Protein AF-A0A6A5U5H4-F1 (afdb_monomer)

Sequence (88 aa):
MSLIRQAFENQTPQGVKMVSKRETDWDACRSTLEGHSREVRAVAFSPDGRLVASASDDNTVRLWEAATGAHHSTLKGHSDYVSAVAFS

Mean predicted aligned error: 10.92 Å

InterPro domains:
  IPR001680 WD40 repeat [PF00400] (29-64)
  IPR001680 WD40 repeat [PS50082] (33-74)
  IPR001680 WD40 repeat [SM00320] (26-65)
  IPR015943 WD40/YVTN repeat-like-containing domain superfamily [G3DSA:2.130.10.10] (9-88)
  IPR019775 WD40 repeat, conserved site [PS00678] (52-66)
  IPR036322 WD40-repeat-containing domain superfamily [SSF50978] (28-88)

Radius of gyration: 17.32 Å; Cα contacts (8 Å, |Δi|>4): 139; chains: 1; bounding box: 43×33×39 Å

Nearest PDB structures (foldseek):
  3uvo-assembly1_A  TM=9.921E-01  e=3.126E-05  Homo sapiens
  7mt1-assembly1_A  TM=9.685E-01  e=5.891E-05  Homo sapiens
  5mzh-assembly2_B  TM=9.876E-01  e=1.110E-04  Chlamydomonas reinhardtii
  6f3t-assembly1_A  TM=9.608E-01  e=1.182E-04  Homo sapiens
  5cvo-assembly2_D  TM=8.287E-01  e=4.472E-04  Homo sapiens

pLDDT: mean 82.42, std 21.3, range [41.94, 98.75]

Solvent-accessible surface area (backbone atoms only — not comparable to full-atom values): 5609 Å² total; per-residue (Å²): 140,60,75,71,54,74,74,47,77,87,63,75,63,100,78,72,80,84,83,69,94,67,78,78,52,83,82,55,81,85,59,75,81,82,77,75,89,43,61,73,61,28,68,30,61,34,89,86,57,54,36,33,39,39,13,12,60,64,20,32,37,37,34,23,33,56,90,68,38,45,81,70,49,74,51,74,81,54,94,50,58,30,71,67,59,77,63,128

Foldseek 3Di:
DDPVCVVPVPPDDPPDDPPDPPPPCPPPPQDDQDDDPADWQEWEAAPVRQWIWTWFQSQWIWIAGRVRSHTDDIHHDGPGGDNYDYYD

Structure (mmCIF, N/CA/C/O backbone):
data_AF-A0A6A5U5H4-F1
#
_entry.id   AF-A0A6A5U5H4-F1
#
loop_
_atom_site.group_PDB
_atom_site.id
_atom_site.type_symbol
_atom_site.label_atom_id
_atom_site.label_alt_id
_atom_site.label_comp_id
_atom_site.label_asym_id
_atom_site.label_entity_id
_atom_site.label_seq_id
_atom_site.pdbx_PDB_ins_code
_atom_site.Cartn_x
_atom_site.Cartn_y
_atom_site.Cartn_z
_atom_site.occupancy
_atom_site.B_iso_or_equiv
_atom_site.auth_seq_id
_atom_site.auth_comp_id
_atom_site.auth_asym_id
_atom_site.auth_atom_id
_atom_site.pdbx_PDB_model_num
ATOM 1 N N . MET A 1 1 ? -5.440 21.206 15.559 1.00 43.91 1 MET A N 1
ATOM 2 C CA . MET A 1 1 ? -6.782 21.761 15.251 1.00 43.91 1 MET A CA 1
ATOM 3 C C . MET A 1 1 ? -6.995 21.635 13.747 1.00 43.91 1 MET A C 1
ATOM 5 O O . MET A 1 1 ? -6.385 22.381 12.992 1.00 43.91 1 MET A O 1
ATOM 9 N N . SER A 1 2 ? -7.726 20.604 13.314 1.00 41.94 2 SER A N 1
ATOM 10 C CA . SER A 1 2 ? -7.886 20.225 11.899 1.00 41.94 2 SER A CA 1
ATOM 11 C C . SER A 1 2 ? -9.135 20.859 11.270 1.00 41.94 2 SER A C 1
ATOM 13 O O . SER A 1 2 ? -10.172 20.963 11.926 1.00 4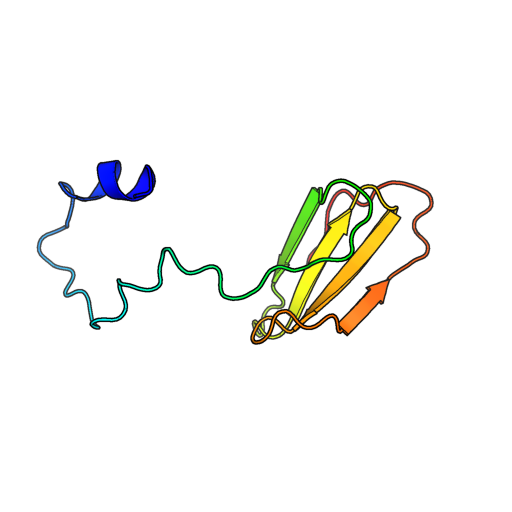1.94 2 SER A O 1
ATOM 15 N N . LEU A 1 3 ? -9.047 21.239 9.989 1.00 47.97 3 LEU A N 1
ATOM 16 C CA . LEU A 1 3 ? -10.104 21.889 9.188 1.00 47.97 3 LEU A CA 1
ATOM 17 C C . LEU A 1 3 ? -11.436 21.117 9.170 1.00 47.97 3 LEU A C 1
ATOM 19 O O . LEU A 1 3 ? -12.501 21.720 9.061 1.00 47.97 3 LEU A O 1
ATOM 23 N N . ILE A 1 4 ? -11.392 19.792 9.334 1.00 52.69 4 ILE A N 1
ATOM 24 C CA . ILE A 1 4 ? -12.586 18.932 9.344 1.00 52.69 4 ILE A CA 1
ATOM 25 C C . ILE A 1 4 ? -13.461 19.203 10.579 1.00 52.69 4 ILE A C 1
ATOM 27 O O . ILE A 1 4 ? -14.686 19.165 10.488 1.00 52.69 4 ILE A O 1
ATOM 31 N N . ARG A 1 5 ? -12.860 19.554 11.724 1.00 49.06 5 ARG A N 1
ATOM 32 C CA . ARG A 1 5 ? -13.606 19.865 12.953 1.00 49.06 5 ARG A CA 1
ATOM 33 C C . ARG A 1 5 ? -14.398 21.168 12.827 1.00 49.06 5 ARG A C 1
ATOM 35 O O . ARG A 1 5 ? -15.544 21.225 13.262 1.00 49.06 5 ARG A O 1
ATOM 42 N N . GLN A 1 6 ? -13.824 22.174 12.163 1.00 52.81 6 GLN A N 1
ATOM 43 C CA . GLN A 1 6 ? -14.465 23.477 11.968 1.00 52.81 6 GLN A CA 1
ATOM 44 C C . GLN A 1 6 ? -15.764 23.376 11.147 1.00 52.81 6 GLN A C 1
ATOM 46 O O . GLN A 1 6 ? -16.683 24.166 11.349 1.00 52.81 6 GLN A O 1
ATOM 51 N N . ALA A 1 7 ? -15.867 22.386 10.254 1.00 52.72 7 ALA A N 1
ATOM 52 C CA . ALA A 1 7 ? -17.053 22.174 9.427 1.00 52.72 7 ALA A CA 1
ATOM 53 C C . ALA A 1 7 ? -18.223 21.499 10.174 1.00 52.72 7 ALA A C 1
ATOM 55 O O . ALA A 1 7 ? -19.376 21.697 9.794 1.00 52.72 7 ALA A O 1
ATOM 56 N N . PHE A 1 8 ? -17.952 20.733 11.238 1.00 52.03 8 PHE A N 1
ATOM 57 C CA . PHE A 1 8 ? -18.954 19.883 11.902 1.00 52.03 8 PHE A CA 1
ATOM 58 C C . PHE A 1 8 ? -19.361 20.334 13.308 1.00 52.03 8 PHE A C 1
ATOM 60 O O . PHE A 1 8 ? -20.369 19.852 13.823 1.00 52.03 8 PHE A O 1
ATOM 67 N N . GLU A 1 9 ? -18.646 21.286 13.914 1.00 53.25 9 GLU A N 1
ATOM 68 C CA . GLU A 1 9 ? -18.930 21.766 15.277 1.00 53.25 9 GLU A CA 1
ATOM 69 C C . GLU A 1 9 ? -20.361 22.338 15.422 1.00 53.25 9 GLU A C 1
ATOM 71 O O . GLU A 1 9 ? -20.952 22.259 16.496 1.00 53.25 9 GLU A O 1
ATOM 76 N N . ASN A 1 10 ? -20.967 22.798 14.317 1.00 51.91 10 ASN A N 1
ATOM 77 C CA . ASN A 1 10 ? -22.317 23.378 14.275 1.00 51.91 10 ASN A CA 1
ATOM 78 C C . ASN A 1 10 ? -23.399 22.469 13.651 1.00 51.91 10 ASN A C 1
ATOM 80 O O . ASN A 1 10 ? -24.512 22.935 13.414 1.00 51.91 10 ASN A O 1
ATOM 84 N N . GLN A 1 11 ? -23.098 21.200 13.344 1.00 54.47 11 GLN A N 1
ATOM 85 C CA . GLN A 1 11 ? -24.018 20.295 12.630 1.00 54.47 11 GLN A CA 1
ATOM 86 C C . GLN A 1 11 ? -24.263 18.962 13.348 1.00 54.47 11 GLN A C 1
ATOM 88 O O . GLN A 1 11 ? -24.568 17.962 12.703 1.00 54.47 11 GLN A O 1
ATOM 93 N N . THR A 1 12 ? -24.152 18.907 14.676 1.00 54.78 12 THR A N 1
ATOM 94 C CA . THR A 1 12 ? -24.486 17.688 15.427 1.00 54.78 12 THR A CA 1
ATOM 95 C C . THR A 1 12 ? -25.994 17.394 15.333 1.00 54.78 12 THR A C 1
ATOM 97 O O . THR A 1 12 ? -26.808 18.164 15.849 1.00 54.78 12 THR A O 1
ATOM 100 N N . PRO A 1 13 ? -26.427 16.290 14.684 1.00 51.66 13 PRO A N 1
ATOM 101 C CA . PRO A 1 13 ? -27.840 15.927 14.641 1.00 51.66 13 PRO A CA 1
ATOM 102 C C . PRO A 1 13 ? -28.296 15.526 16.048 1.00 51.66 13 PRO A C 1
ATOM 104 O O . PRO A 1 13 ? -27.598 14.774 16.729 1.00 51.66 13 PRO A O 1
ATOM 107 N N . GLN A 1 14 ? -29.482 15.973 16.475 1.00 46.06 14 GLN A N 1
ATOM 108 C CA . GLN A 1 14 ? -30.006 15.842 17.851 1.00 46.06 14 GLN A CA 1
ATOM 109 C C . GLN A 1 14 ? -30.229 14.394 18.366 1.00 46.06 14 GLN A C 1
ATOM 111 O O . GLN A 1 14 ? -30.836 14.202 19.415 1.00 46.06 14 GLN A O 1
ATOM 116 N N . GLY A 1 15 ? -29.738 13.361 17.677 1.00 51.59 15 GLY A N 1
ATOM 117 C CA . GLY A 1 15 ? -29.944 11.949 18.021 1.00 51.59 15 GLY A CA 1
ATOM 118 C C . GLY A 1 15 ? -28.678 11.109 18.211 1.00 51.59 15 GLY A C 1
ATOM 119 O O . GLY A 1 15 ? -28.793 9.944 18.586 1.00 51.59 15 GLY A O 1
ATOM 120 N N . VAL A 1 16 ? -27.475 11.647 17.980 1.00 53.47 16 VAL A N 1
ATOM 121 C CA . VAL A 1 16 ? -26.232 10.876 18.149 1.00 53.47 16 VAL A CA 1
ATOM 122 C C . VAL A 1 16 ? -25.692 11.073 19.566 1.00 53.47 16 VAL A C 1
ATOM 124 O O . VAL A 1 16 ? -25.091 12.097 19.881 1.00 53.47 16 VAL A O 1
ATOM 127 N N . LYS A 1 17 ? -25.866 10.073 20.440 1.00 54.34 17 LYS A N 1
ATOM 128 C CA . LYS A 1 17 ? -25.037 9.974 21.650 1.00 54.34 17 LYS A CA 1
ATOM 129 C C . LYS A 1 17 ? -23.648 9.503 21.232 1.00 54.34 17 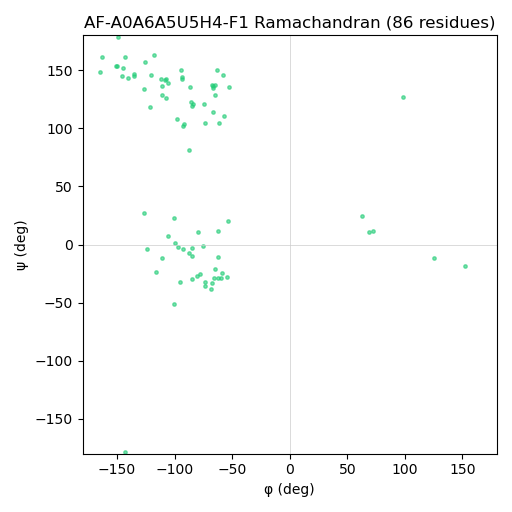LYS A C 1
ATOM 131 O O . LYS A 1 17 ? -23.456 8.324 20.946 1.00 54.34 17 LYS A O 1
ATOM 136 N N . MET A 1 18 ? -22.690 10.425 21.228 1.00 46.81 18 MET A N 1
ATOM 137 C CA . MET A 1 18 ? -21.270 10.108 21.100 1.00 46.81 18 MET A CA 1
ATOM 138 C C . MET A 1 18 ? -20.849 9.244 22.288 1.00 46.81 18 MET A C 1
ATOM 140 O O . MET A 1 18 ? -20.752 9.711 23.425 1.00 46.81 18 MET A O 1
ATOM 144 N N . VAL A 1 19 ? -20.668 7.947 22.044 1.00 60.50 19 VAL A N 1
ATOM 145 C CA . VAL A 1 19 ? -20.166 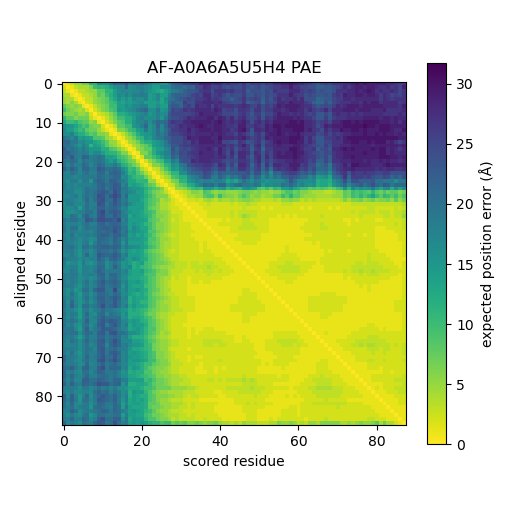7.034 23.064 1.00 60.50 19 VAL A CA 1
ATOM 146 C C . VAL A 1 19 ? -18.647 7.106 23.059 1.00 60.50 19 VAL A C 1
ATOM 148 O O . VAL A 1 19 ? -17.983 6.716 22.104 1.00 60.50 19 VAL A O 1
ATOM 151 N N . SER A 1 20 ? -18.138 7.508 24.217 1.00 44.53 20 SER A N 1
ATOM 152 C CA . SER A 1 20 ? -16.778 7.328 24.720 1.00 44.53 20 SER A CA 1
ATOM 153 C C . SER A 1 20 ? -15.816 8.511 24.567 1.00 44.53 20 SER A C 1
ATOM 155 O O . SER A 1 20 ? -15.549 9.042 23.498 1.00 44.53 20 SER A O 1
ATOM 157 N N . LYS A 1 21 ? -15.250 8.849 25.728 1.00 45.81 21 LYS A N 1
ATOM 158 C CA . LYS A 1 21 ? -14.204 9.822 26.077 1.00 45.81 21 LYS A CA 1
ATOM 159 C C . LYS A 1 21 ? -12.870 9.705 25.300 1.00 45.81 21 LYS A C 1
ATOM 161 O O . LYS A 1 21 ? -11.859 10.183 25.795 1.00 45.81 21 LYS A O 1
ATOM 166 N N . ARG A 1 22 ? -12.819 9.062 24.129 1.00 50.72 22 ARG A N 1
ATOM 167 C CA . ARG A 1 22 ? -11.583 8.840 23.347 1.00 50.72 22 ARG A CA 1
ATOM 168 C C . ARG A 1 22 ? -11.411 9.812 22.176 1.00 50.72 22 ARG A C 1
ATOM 170 O O . ARG A 1 22 ? -10.680 9.532 21.238 1.00 50.72 22 ARG A O 1
ATOM 177 N N . GLU A 1 23 ? -12.058 10.970 22.239 1.00 54.31 23 GLU A N 1
ATOM 178 C CA . GLU A 1 23 ? -11.911 12.029 21.233 1.00 54.31 23 GLU A CA 1
ATOM 179 C C . GLU A 1 23 ? -10.590 12.815 21.332 1.00 54.31 23 GLU A C 1
ATOM 181 O O . GLU A 1 23 ? -10.334 13.693 20.515 1.00 54.31 23 GLU A O 1
ATOM 186 N N . THR A 1 24 ? -9.725 12.516 22.303 1.00 50.56 24 THR A N 1
ATOM 187 C CA . THR A 1 24 ? -8.424 13.189 22.452 1.00 50.56 24 THR A CA 1
ATOM 188 C C . THR A 1 24 ? -7.303 12.598 21.597 1.00 50.56 24 THR A C 1
ATOM 190 O O . THR A 1 24 ? -6.264 13.236 21.478 1.00 50.56 24 THR A O 1
ATOM 193 N N . ASP A 1 25 ? -7.507 11.438 20.965 1.00 53.97 25 ASP A N 1
ATOM 194 C CA . ASP A 1 25 ? -6.454 10.756 20.191 1.00 53.97 25 ASP A CA 1
ATOM 195 C C . ASP A 1 25 ? -6.547 10.990 18.673 1.00 53.97 25 ASP A C 1
ATOM 197 O O . ASP A 1 25 ? -5.714 10.488 17.923 1.00 53.97 25 ASP A O 1
ATOM 201 N N . TRP A 1 26 ? -7.516 11.779 18.189 1.00 55.41 26 TRP A N 1
ATOM 202 C CA . TRP A 1 26 ? -7.661 12.074 16.752 1.00 55.41 26 TRP A CA 1
ATOM 203 C C . TRP A 1 26 ? -6.485 12.864 16.161 1.00 55.41 26 TRP A C 1
ATOM 205 O O . TRP A 1 26 ? -6.275 12.828 14.951 1.00 55.41 26 TRP A O 1
ATOM 215 N N . ASP A 1 27 ? -5.716 13.550 17.009 1.00 54.06 27 ASP A N 1
ATOM 216 C CA . ASP A 1 27 ? -4.503 14.278 16.623 1.00 54.06 27 ASP A CA 1
ATOM 217 C C . ASP A 1 27 ? -3.214 13.457 16.879 1.00 54.06 27 ASP A C 1
ATOM 219 O O . ASP A 1 27 ? -2.115 13.916 16.564 1.00 54.06 27 ASP A O 1
ATOM 223 N N . ALA A 1 28 ? -3.312 12.241 17.438 1.00 73.31 28 ALA A N 1
ATOM 224 C CA . ALA A 1 28 ? -2.151 11.420 17.770 1.00 73.31 28 ALA A CA 1
ATOM 225 C C . ALA A 1 28 ? -1.794 10.471 16.614 1.00 73.31 28 ALA A C 1
ATOM 227 O O . ALA A 1 28 ? -2.397 9.410 16.435 1.00 73.31 28 ALA A O 1
ATOM 228 N N . CYS A 1 29 ? -0.762 10.828 15.843 1.00 80.19 29 CYS A N 1
ATOM 229 C CA . CYS A 1 29 ? -0.098 9.874 14.955 1.00 80.19 29 CYS A CA 1
ATOM 230 C C . CYS A 1 29 ? 0.412 8.688 15.791 1.00 80.19 29 CYS A C 1
ATOM 232 O O . CYS A 1 29 ? 1.320 8.845 16.606 1.00 80.19 29 CYS A O 1
ATOM 234 N N . ARG A 1 30 ? -0.194 7.505 15.617 1.00 79.88 30 ARG A N 1
ATOM 235 C CA . ARG A 1 30 ? 0.180 6.295 16.371 1.00 79.88 30 ARG A CA 1
ATOM 236 C C . ARG A 1 30 ? 1.505 5.692 15.918 1.00 79.88 30 ARG A C 1
ATOM 238 O O . ARG A 1 30 ? 2.180 5.071 16.731 1.00 79.88 30 ARG A O 1
ATOM 245 N N . SER A 1 31 ? 1.834 5.812 14.634 1.00 85.38 31 SER A N 1
ATOM 246 C CA . SER A 1 31 ? 3.070 5.292 14.052 1.00 85.38 31 SER A CA 1
ATOM 247 C C . SER A 1 31 ? 3.311 5.905 12.672 1.00 85.38 31 SER A C 1
ATOM 249 O O . SER A 1 31 ? 2.354 6.186 11.946 1.00 85.38 31 SER A O 1
ATOM 251 N N . THR A 1 32 ? 4.581 6.072 12.305 1.00 90.00 32 THR A N 1
ATOM 252 C CA . THR A 1 32 ? 5.014 6.523 10.976 1.00 90.00 32 THR A CA 1
ATOM 253 C C . THR A 1 32 ? 5.614 5.337 10.224 1.00 90.00 32 THR A C 1
ATOM 255 O O . THR A 1 32 ? 6.527 4.681 10.720 1.00 90.00 32 THR A O 1
ATOM 258 N N . LEU A 1 33 ? 5.112 5.062 9.019 1.00 94.62 33 LEU A N 1
ATOM 259 C CA . LEU A 1 33 ? 5.562 3.940 8.188 1.00 94.62 33 LEU A CA 1
ATOM 260 C C . LEU A 1 33 ? 6.752 4.358 7.314 1.00 94.62 33 LEU A C 1
ATOM 262 O O . LEU A 1 33 ? 6.598 4.725 6.149 1.00 94.62 33 LEU A O 1
ATOM 266 N N . GLU A 1 34 ? 7.948 4.344 7.895 1.00 94.19 34 GLU A N 1
ATOM 267 C CA . GLU A 1 34 ? 9.170 4.795 7.225 1.00 94.19 34 GLU A CA 1
ATOM 268 C C . GLU A 1 34 ? 9.837 3.684 6.409 1.00 94.19 34 GLU A C 1
ATOM 270 O O . GLU A 1 34 ? 10.020 2.558 6.875 1.00 94.19 34 GLU A O 1
ATOM 275 N N . GLY A 1 35 ? 10.266 4.002 5.185 1.00 94.88 35 GLY A N 1
ATOM 276 C CA . GLY A 1 35 ? 11.128 3.107 4.410 1.00 94.88 35 GLY A CA 1
ATOM 277 C C . GLY A 1 35 ? 11.024 3.230 2.895 1.00 94.88 35 GLY A C 1
ATOM 278 O O . GLY A 1 35 ? 11.937 2.774 2.206 1.00 94.88 35 GLY A O 1
ATOM 279 N N . HIS A 1 36 ? 9.953 3.817 2.359 1.00 98.19 36 HIS A N 1
ATOM 280 C CA . HIS A 1 36 ? 9.927 4.160 0.937 1.00 98.19 36 HIS A CA 1
ATOM 281 C C . HIS A 1 36 ? 10.959 5.251 0.637 1.00 98.19 36 HIS A C 1
ATOM 283 O O . HIS A 1 36 ? 11.101 6.199 1.408 1.00 98.19 36 HIS A O 1
ATOM 289 N N . SER A 1 37 ? 11.708 5.099 -0.458 1.00 98.19 37 SER A N 1
ATOM 290 C CA . SER A 1 37 ? 12.748 6.067 -0.854 1.00 98.19 37 SER A CA 1
ATOM 291 C C . SER A 1 37 ? 12.243 7.147 -1.812 1.00 98.19 37 SER A C 1
ATOM 293 O O . SER A 1 37 ? 12.996 8.053 -2.169 1.00 98.19 37 SER A O 1
ATOM 295 N N . ARG A 1 38 ? 10.981 7.041 -2.233 1.00 98.19 38 ARG A N 1
ATOM 296 C CA . ARG A 1 38 ? 10.266 7.968 -3.112 1.00 98.19 38 ARG A CA 1
ATOM 297 C C . ARG A 1 38 ? 8.807 8.082 -2.668 1.00 98.19 38 ARG A C 1
ATOM 299 O O . ARG A 1 38 ? 8.395 7.475 -1.679 1.00 98.19 38 ARG A O 1
ATOM 306 N N . GLU A 1 39 ? 8.031 8.867 -3.398 1.00 98.19 39 GLU A N 1
ATOM 307 C CA . GLU A 1 39 ? 6.627 9.159 -3.149 1.00 98.19 39 GLU A CA 1
ATOM 308 C C . GLU A 1 39 ? 5.797 7.878 -2.985 1.00 98.19 39 GLU A C 1
ATOM 310 O O . GLU A 1 39 ? 5.931 6.915 -3.744 1.00 98.19 39 GLU A O 1
ATOM 315 N N . VAL A 1 40 ? 4.921 7.866 -1.979 1.00 98.38 40 VAL A N 1
ATOM 316 C CA . VAL A 1 40 ? 3.901 6.825 -1.807 1.00 98.38 40 VAL A CA 1
ATOM 317 C C . VAL A 1 40 ? 2.685 7.225 -2.635 1.00 98.38 40 VAL A C 1
ATOM 319 O O . VAL A 1 40 ? 2.127 8.302 -2.433 1.00 98.38 40 VAL A O 1
ATOM 322 N N . ARG A 1 41 ? 2.267 6.365 -3.565 1.00 98.44 41 ARG A N 1
ATOM 323 C CA . ARG A 1 41 ? 1.164 6.636 -4.499 1.00 98.44 41 ARG A CA 1
ATOM 324 C C . ARG A 1 41 ? -0.178 6.093 -4.027 1.00 98.44 41 ARG A C 1
ATOM 326 O O . ARG A 1 41 ? -1.212 6.674 -4.341 1.00 98.44 41 ARG A O 1
ATOM 333 N N . ALA A 1 42 ? -0.172 4.974 -3.307 1.00 98.31 42 ALA A N 1
ATOM 334 C CA . ALA A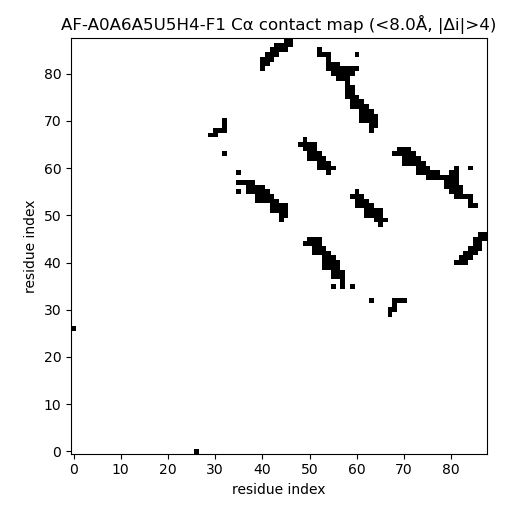 1 42 ? -1.391 4.327 -2.840 1.00 98.31 42 ALA A CA 1
ATOM 335 C C . ALA A 1 42 ? -1.170 3.587 -1.521 1.00 98.31 42 ALA A C 1
ATOM 337 O O . ALA A 1 42 ? -0.068 3.117 -1.230 1.00 98.31 42 ALA A O 1
ATOM 338 N N . VAL A 1 43 ? -2.251 3.453 -0.755 1.00 98.19 43 VAL A N 1
ATOM 339 C CA . VAL A 1 43 ? -2.313 2.652 0.467 1.00 98.19 43 VAL A CA 1
ATOM 340 C C . VAL A 1 43 ? -3.598 1.830 0.488 1.00 98.19 43 VAL A C 1
ATOM 342 O O . VAL A 1 43 ? -4.638 2.297 0.026 1.00 98.19 43 VAL A O 1
ATOM 345 N N . ALA A 1 44 ? -3.538 0.619 1.034 1.00 98.50 44 ALA A N 1
ATOM 346 C CA . ALA A 1 44 ? -4.703 -0.241 1.215 1.00 98.50 44 ALA A CA 1
ATOM 347 C C . ALA A 1 44 ? -4.640 -0.972 2.556 1.00 98.50 44 ALA A C 1
ATOM 349 O O . ALA A 1 44 ? -3.569 -1.395 2.988 1.00 98.50 44 ALA A O 1
ATOM 350 N N . PHE A 1 45 ? -5.796 -1.151 3.191 1.00 98.12 45 PHE A N 1
ATOM 351 C CA . PHE A 1 45 ? -5.939 -2.023 4.353 1.00 98.12 45 PHE A CA 1
ATOM 352 C C . PHE A 1 45 ? -6.378 -3.414 3.909 1.00 98.12 45 PHE A C 1
ATOM 354 O O . PHE A 1 45 ? -7.199 -3.566 3.005 1.00 98.12 45 PHE A O 1
ATOM 361 N N . SER A 1 46 ? -5.836 -4.422 4.579 1.00 98.12 46 SER A N 1
ATOM 362 C CA . SER A 1 46 ? -6.366 -5.786 4.525 1.00 98.12 46 SER A CA 1
ATOM 363 C C . SER A 1 46 ? -7.789 -5.847 5.105 1.00 98.12 46 SER A C 1
ATOM 365 O O . SER A 1 46 ? -8.099 -5.074 6.016 1.00 98.12 46 SER A O 1
ATOM 367 N N . PRO A 1 47 ? -8.660 -6.763 4.633 1.00 97.62 47 PRO A N 1
ATOM 368 C CA . PRO A 1 47 ? -10.037 -6.871 5.124 1.00 97.62 47 PRO A CA 1
ATOM 369 C C . PRO A 1 47 ? -10.141 -7.169 6.624 1.00 97.62 47 PRO A C 1
ATOM 371 O O . PRO A 1 47 ? -11.104 -6.764 7.268 1.00 97.62 47 PRO A O 1
ATOM 374 N N . ASP A 1 48 ? -9.146 -7.860 7.189 1.00 97.00 48 ASP A N 1
ATOM 375 C CA . ASP A 1 48 ? -9.062 -8.154 8.623 1.00 97.00 48 ASP A CA 1
ATOM 376 C C . ASP A 1 48 ? -8.425 -7.016 9.446 1.00 97.00 48 ASP A C 1
ATOM 378 O O . ASP A 1 48 ? -8.349 -7.100 10.673 1.00 97.00 48 ASP A O 1
ATOM 382 N N . GLY A 1 49 ? -7.969 -5.950 8.782 1.00 96.19 49 GLY A N 1
ATOM 383 C CA . GLY A 1 49 ? -7.364 -4.772 9.394 1.00 96.19 49 GLY A CA 1
ATOM 384 C C . GLY A 1 49 ? -5.991 -5.010 10.024 1.00 96.19 49 GLY A C 1
ATOM 385 O O . GLY A 1 49 ? -5.514 -4.139 10.750 1.00 96.19 49 GLY A O 1
ATOM 386 N N . ARG A 1 50 ? -5.341 -6.158 9.793 1.00 97.19 50 ARG A N 1
ATOM 387 C CA . ARG A 1 50 ? -4.055 -6.495 10.435 1.00 97.19 50 ARG A CA 1
ATOM 388 C C . ARG A 1 50 ? -2.860 -5.929 9.689 1.00 97.19 50 ARG A C 1
ATOM 390 O O . ARG A 1 50 ? -1.839 -5.627 10.305 1.00 97.19 50 ARG A O 1
ATOM 397 N N . LEU A 1 51 ? -2.997 -5.778 8.379 1.00 98.12 51 LEU A N 1
ATOM 398 C CA . LEU A 1 51 ? -1.963 -5.276 7.487 1.00 98.12 51 LEU A CA 1
ATOM 399 C C . LEU A 1 51 ? -2.388 -4.009 6.751 1.00 98.12 51 LEU A C 1
ATOM 401 O O . LEU A 1 51 ? -3.539 -3.872 6.323 1.00 98.12 51 LEU A O 1
ATOM 405 N N . VAL A 1 52 ? -1.402 -3.144 6.534 1.00 98.25 52 VAL A N 1
ATOM 406 C CA . VAL A 1 52 ? -1.429 -2.041 5.572 1.00 98.25 52 VAL A CA 1
ATOM 407 C C . VAL A 1 52 ? -0.456 -2.370 4.447 1.00 98.25 52 VAL A C 1
ATOM 409 O O . VAL A 1 52 ? 0.663 -2.802 4.712 1.00 98.25 52 VAL A O 1
ATOM 412 N N . ALA A 1 53 ? -0.861 -2.142 3.202 1.00 98.56 53 ALA A N 1
ATOM 413 C CA . ALA A 1 53 ? 0.023 -2.128 2.044 1.00 98.56 53 ALA A CA 1
ATOM 414 C C . ALA A 1 53 ? 0.246 -0.690 1.574 1.00 98.56 53 ALA A C 1
ATOM 416 O O . ALA A 1 53 ? -0.708 0.083 1.514 1.00 98.56 53 ALA A O 1
ATOM 417 N N . SER A 1 54 ? 1.477 -0.346 1.203 1.00 98.75 54 SER A N 1
ATOM 418 C CA . SER A 1 54 ? 1.833 0.932 0.580 1.00 98.75 54 SER A CA 1
ATOM 419 C C . SER A 1 54 ? 2.586 0.702 -0.726 1.00 98.75 54 SER A C 1
ATOM 421 O O . SER A 1 54 ? 3.500 -0.117 -0.775 1.00 98.75 54 SER A O 1
ATOM 423 N N . ALA A 1 55 ? 2.199 1.417 -1.779 1.00 98.75 55 ALA A N 1
ATOM 424 C CA . ALA A 1 55 ? 2.794 1.361 -3.114 1.00 98.75 55 ALA A CA 1
ATOM 425 C C . ALA A 1 55 ? 3.528 2.672 -3.426 1.00 98.75 55 ALA A C 1
ATOM 427 O O . ALA A 1 55 ? 3.045 3.740 -3.043 1.00 98.75 55 ALA A O 1
ATOM 428 N N . SER A 1 56 ? 4.678 2.614 -4.105 1.00 98.75 56 SER A N 1
ATOM 429 C CA . SER A 1 56 ? 5.561 3.778 -4.266 1.00 98.75 56 SER A CA 1
ATOM 430 C C . SER A 1 56 ? 6.247 3.875 -5.633 1.00 98.75 56 SER A C 1
ATOM 432 O O . SER A 1 56 ? 6.385 2.891 -6.365 1.00 98.75 56 SER A O 1
ATOM 434 N N . ASP A 1 57 ? 6.722 5.086 -5.932 1.00 98.69 57 ASP A N 1
ATOM 435 C CA . ASP A 1 57 ? 7.658 5.415 -7.012 1.00 98.69 57 ASP A CA 1
ATOM 436 C C .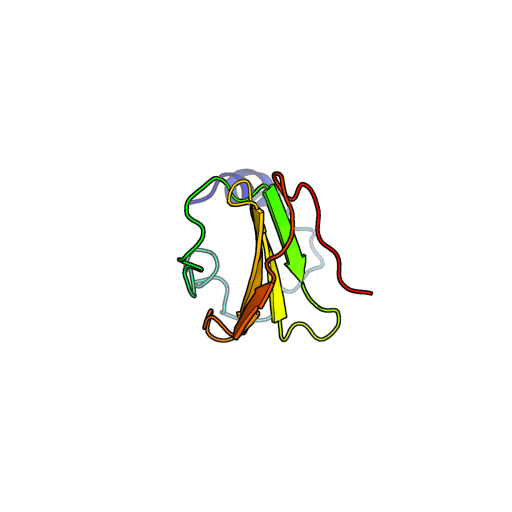 ASP A 1 57 ? 9.027 4.732 -6.862 1.00 98.69 57 ASP A C 1
ATOM 438 O O . ASP A 1 57 ? 9.820 4.735 -7.797 1.00 98.69 57 ASP A O 1
ATOM 442 N N . ASP A 1 58 ? 9.328 4.118 -5.713 1.00 98.56 58 ASP A N 1
ATOM 443 C CA . ASP A 1 58 ? 10.538 3.308 -5.518 1.00 98.56 58 ASP A CA 1
ATOM 444 C C . ASP A 1 58 ? 10.444 1.884 -6.101 1.00 98.56 58 ASP A C 1
ATOM 446 O O . ASP A 1 58 ? 11.320 1.050 -5.858 1.00 98.56 58 ASP A O 1
ATOM 450 N N . ASN A 1 59 ? 9.397 1.622 -6.887 1.00 98.62 59 ASN A N 1
ATOM 451 C CA . ASN A 1 59 ? 9.095 0.355 -7.551 1.00 98.62 59 ASN A CA 1
ATOM 452 C C . ASN A 1 59 ? 8.832 -0.804 -6.572 1.00 98.62 59 ASN A C 1
ATOM 454 O O . ASN A 1 59 ? 9.026 -1.979 -6.907 1.00 98.62 59 ASN A O 1
ATOM 458 N N . THR A 1 60 ? 8.403 -0.500 -5.344 1.00 98.69 60 THR A N 1
ATOM 459 C CA . THR A 1 60 ? 8.069 -1.516 -4.344 1.00 98.69 60 THR A CA 1
ATOM 460 C C . THR A 1 60 ? 6.664 -1.360 -3.782 1.00 98.69 60 THR A C 1
ATOM 462 O O . THR A 1 60 ? 6.072 -0.277 -3.772 1.00 98.69 60 THR A O 1
ATOM 465 N N . VAL A 1 61 ? 6.148 -2.476 -3.265 1.00 98.75 61 VAL A N 1
ATOM 466 C CA . VAL A 1 61 ? 5.023 -2.485 -2.329 1.00 98.75 61 VAL A CA 1
ATOM 467 C C . VAL A 1 61 ? 5.544 -2.933 -0.970 1.00 98.75 61 VAL A C 1
ATOM 469 O O . VAL A 1 61 ? 6.201 -3.968 -0.867 1.00 98.75 61 VAL A O 1
ATOM 472 N N . ARG A 1 62 ? 5.263 -2.184 0.093 1.00 98.69 62 ARG A N 1
ATOM 473 C CA . ARG A 1 62 ? 5.619 -2.563 1.468 1.00 98.69 62 ARG A CA 1
ATOM 474 C C . ARG A 1 62 ? 4.376 -2.964 2.246 1.00 98.69 62 ARG A C 1
ATOM 476 O O . ARG A 1 62 ? 3.322 -2.359 2.079 1.00 98.69 62 ARG A O 1
ATOM 483 N N . LEU A 1 63 ? 4.513 -3.987 3.084 1.00 98.62 63 LEU A N 1
ATOM 484 C CA . LEU A 1 63 ? 3.494 -4.417 4.035 1.00 98.62 63 LEU A CA 1
ATOM 485 C C . LEU A 1 63 ? 3.916 -4.034 5.451 1.00 98.62 63 LEU A C 1
ATOM 487 O O . LEU A 1 63 ? 5.091 -4.163 5.806 1.00 98.62 63 LEU A O 1
ATOM 491 N N . TRP A 1 64 ? 2.941 -3.622 6.251 1.00 98.38 64 TRP A N 1
ATOM 492 C CA . TRP A 1 64 ? 3.123 -3.148 7.619 1.00 98.38 64 TRP A CA 1
ATOM 493 C C . TRP A 1 64 ? 2.068 -3.754 8.529 1.00 98.38 64 TRP A C 1
ATOM 495 O O . TRP A 1 64 ? 0.923 -3.923 8.112 1.00 98.38 64 TRP A O 1
ATOM 505 N N . GLU A 1 65 ? 2.421 -4.019 9.780 1.00 97.81 65 GLU A N 1
ATOM 506 C CA . GLU A 1 65 ? 1.445 -4.369 10.806 1.00 97.81 65 GLU A CA 1
ATOM 507 C C . GLU A 1 65 ? 0.665 -3.115 11.233 1.00 97.81 65 GLU A C 1
ATOM 509 O O . GLU A 1 65 ? 1.239 -2.152 11.733 1.00 97.81 65 GLU A O 1
ATOM 514 N N . ALA A 1 66 ? -0.660 -3.118 11.078 1.00 94.88 66 ALA A N 1
ATOM 515 C CA . ALA A 1 66 ? -1.496 -1.939 11.320 1.00 94.88 66 ALA A CA 1
ATOM 516 C C . ALA A 1 66 ? -1.518 -1.490 12.795 1.00 94.88 66 ALA A C 1
ATOM 518 O O . ALA A 1 66 ? -1.713 -0.313 13.094 1.00 94.88 66 ALA A O 1
ATOM 519 N N . ALA A 1 67 ? -1.328 -2.425 13.732 1.00 92.75 67 ALA A N 1
ATOM 520 C CA . ALA A 1 67 ? -1.395 -2.142 15.164 1.00 92.75 67 ALA A CA 1
ATOM 521 C C . ALA A 1 67 ? -0.175 -1.361 15.680 1.00 92.75 67 ALA A C 1
ATOM 523 O O . ALA A 1 67 ? -0.316 -0.525 16.579 1.00 92.75 67 ALA A O 1
ATOM 524 N N . THR A 1 68 ? 0.999 -1.645 15.117 1.00 93.38 68 THR A N 1
ATOM 525 C CA . THR A 1 68 ? 2.310 -1.180 15.596 1.00 93.38 68 THR A CA 1
ATOM 526 C C . THR A 1 68 ? 3.010 -0.258 14.591 1.00 93.38 68 THR A C 1
ATOM 528 O O . THR A 1 68 ? 3.852 0.554 14.967 1.00 93.38 68 THR A O 1
ATOM 531 N N . GLY A 1 69 ? 2.655 -0.362 13.310 1.00 94.94 69 GLY A N 1
ATOM 532 C CA . GLY A 1 69 ? 3.386 0.220 12.186 1.00 94.94 69 GLY A CA 1
ATOM 533 C C . GLY A 1 69 ? 4.699 -0.497 11.865 1.00 94.94 69 GLY A C 1
ATOM 534 O O . GLY A 1 69 ? 5.503 0.024 11.096 1.00 94.94 69 GLY A O 1
ATOM 535 N N . ALA A 1 70 ? 4.939 -1.683 12.435 1.00 96.12 70 ALA A N 1
ATOM 536 C CA . ALA A 1 70 ? 6.149 -2.444 12.159 1.00 96.12 70 ALA A CA 1
ATOM 537 C C . ALA A 1 70 ? 6.196 -2.886 10.690 1.00 96.12 70 ALA A C 1
ATOM 539 O O . ALA A 1 70 ? 5.196 -3.343 10.129 1.00 96.12 70 ALA A O 1
ATOM 540 N N . HIS A 1 71 ? 7.372 -2.776 10.067 1.00 97.81 71 HIS A N 1
ATOM 541 C CA . HIS A 1 71 ? 7.602 -3.308 8.725 1.00 97.81 71 HIS A CA 1
ATOM 542 C C . HIS A 1 71 ? 7.479 -4.835 8.740 1.00 97.81 71 HIS A C 1
ATOM 544 O O . HIS A 1 71 ? 8.109 -5.504 9.555 1.00 97.81 71 HIS A O 1
ATOM 550 N N . HIS A 1 72 ? 6.663 -5.377 7.838 1.00 98.00 72 HIS A N 1
ATOM 551 C CA . HIS A 1 72 ? 6.455 -6.816 7.697 1.00 98.00 72 HIS A CA 1
ATOM 552 C C . HIS A 1 72 ? 7.260 -7.382 6.524 1.00 98.00 72 HIS A C 1
ATOM 554 O O . HIS A 1 72 ? 7.993 -8.357 6.668 1.00 98.00 72 HIS A O 1
ATOM 560 N N . SER A 1 73 ? 7.134 -6.780 5.338 1.00 98.06 73 SER A N 1
ATOM 561 C CA . SER A 1 73 ? 7.821 -7.263 4.135 1.00 98.06 73 SER A CA 1
ATOM 562 C C . SER A 1 73 ? 7.861 -6.218 3.024 1.00 98.06 73 SER A C 1
ATOM 564 O O . SER A 1 73 ? 7.052 -5.293 2.992 1.00 98.06 73 SER A O 1
ATOM 566 N N . THR A 1 74 ? 8.774 -6.397 2.068 1.00 98.56 74 THR A N 1
ATOM 567 C CA . THR A 1 74 ? 8.854 -5.581 0.847 1.00 98.56 74 THR A CA 1
ATOM 568 C C . THR A 1 74 ? 8.727 -6.477 -0.375 1.00 98.56 74 THR A C 1
ATOM 570 O O . THR A 1 74 ? 9.578 -7.334 -0.610 1.00 98.56 74 THR A O 1
ATOM 573 N N . LEU A 1 75 ? 7.686 -6.250 -1.165 1.00 98.31 75 LEU A N 1
ATOM 574 C CA . LEU A 1 75 ? 7.478 -6.866 -2.465 1.00 98.31 75 LEU A CA 1
ATOM 575 C C . LEU A 1 75 ? 8.250 -6.057 -3.508 1.00 98.31 75 LEU A C 1
ATOM 577 O O . LEU A 1 75 ? 8.045 -4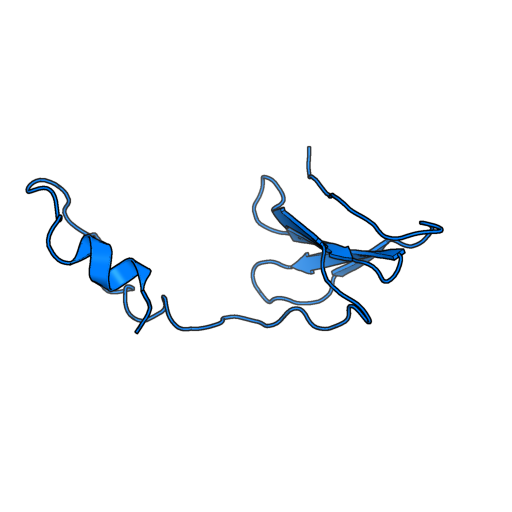.8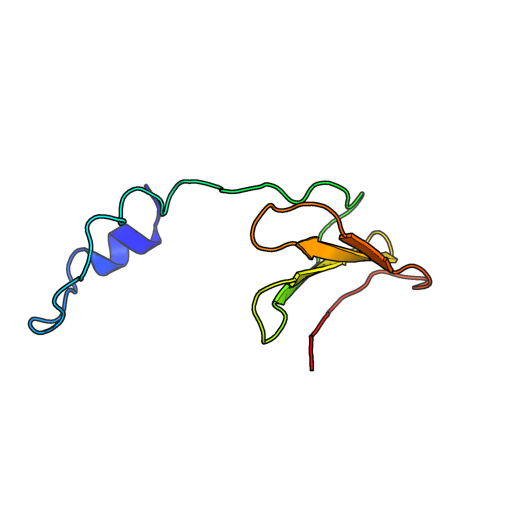52 -3.670 1.00 98.31 75 LEU A O 1
ATOM 581 N N . LYS A 1 76 ? 9.172 -6.735 -4.186 1.00 97.88 76 LYS A N 1
ATOM 582 C CA . LYS A 1 76 ? 10.034 -6.180 -5.233 1.00 97.88 76 LYS A CA 1
ATOM 583 C C . LYS A 1 76 ? 9.748 -6.890 -6.551 1.00 97.88 76 LYS A C 1
ATOM 585 O O . LYS A 1 76 ? 9.202 -7.989 -6.552 1.00 97.88 76 LYS A O 1
ATOM 590 N N . GLY A 1 77 ? 10.181 -6.286 -7.654 1.00 97.50 77 GLY A N 1
ATOM 591 C CA . GLY A 1 77 ? 10.089 -6.881 -8.991 1.00 97.50 77 GLY A CA 1
ATOM 592 C C . GLY A 1 77 ? 9.366 -6.005 -10.008 1.00 97.50 77 GLY A C 1
ATOM 593 O O . GLY A 1 77 ? 9.468 -6.272 -11.201 1.00 97.50 77 GLY A O 1
ATOM 594 N N . HIS A 1 78 ? 8.699 -4.933 -9.570 1.00 97.81 78 HIS A N 1
ATOM 595 C CA . HIS A 1 78 ? 8.216 -3.913 -10.493 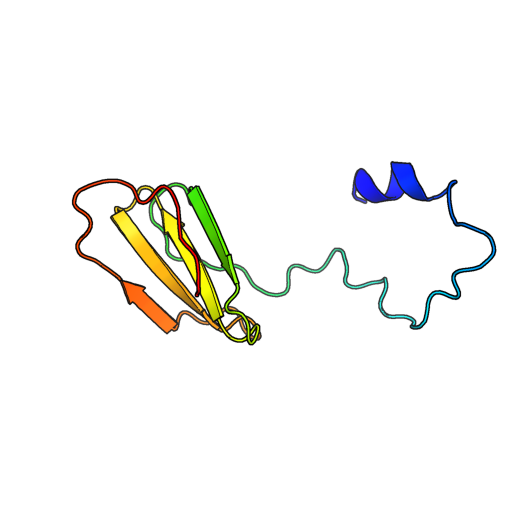1.00 97.81 78 HIS A CA 1
ATOM 596 C C . HIS A 1 78 ? 9.411 -3.191 -11.129 1.00 97.81 78 HIS A C 1
ATOM 598 O O . HIS A 1 78 ? 10.387 -2.858 -10.456 1.00 97.81 78 HIS A O 1
ATOM 604 N N . SER A 1 79 ? 9.355 -2.987 -12.443 1.00 98.19 79 SER A N 1
ATOM 605 C CA . SER A 1 79 ? 10.391 -2.260 -13.190 1.00 98.19 79 SER A CA 1
ATOM 606 C C . SER A 1 79 ? 10.148 -0.748 -13.229 1.00 98.19 79 SER A C 1
ATOM 608 O O . SER A 1 79 ? 11.013 -0.014 -13.693 1.00 98.19 79 SER A O 1
ATOM 610 N N . ASP A 1 80 ? 8.993 -0.300 -12.739 1.00 98.25 80 ASP A N 1
ATOM 611 C CA . ASP A 1 80 ? 8.554 1.095 -12.701 1.00 98.25 80 ASP A CA 1
ATOM 612 C C . ASP A 1 80 ? 7.642 1.325 -11.477 1.00 98.25 80 ASP A C 1
ATOM 614 O O . ASP A 1 80 ? 7.373 0.380 -10.719 1.00 98.25 80 ASP A O 1
ATOM 618 N N . TYR A 1 81 ? 7.185 2.563 -11.276 1.00 98.00 81 TYR A N 1
ATOM 619 C CA . TYR A 1 81 ? 6.402 2.974 -10.113 1.00 98.00 81 TYR A CA 1
ATOM 620 C C . TYR A 1 81 ? 5.116 2.157 -9.949 1.00 98.00 81 TYR A C 1
ATOM 622 O O . TYR A 1 81 ? 4.441 1.789 -10.914 1.00 98.00 81 TYR A O 1
ATOM 630 N N . VAL A 1 82 ? 4.724 1.915 -8.696 1.00 98.62 82 VAL A N 1
ATOM 631 C CA . VAL A 1 82 ? 3.494 1.176 -8.388 1.00 98.62 82 VAL A CA 1
ATOM 632 C C . VAL A 1 82 ? 2.372 2.158 -8.071 1.00 98.62 82 VAL A C 1
ATOM 634 O O . VAL A 1 82 ? 2.370 2.803 -7.027 1.00 98.62 82 VAL A O 1
ATOM 637 N N . SER A 1 83 ? 1.409 2.280 -8.984 1.00 98.19 83 SER A N 1
ATOM 638 C CA . SER A 1 83 ? 0.332 3.281 -8.922 1.00 98.19 83 SER A CA 1
ATOM 639 C C . SER A 1 83 ? -0.831 2.929 -7.999 1.00 98.19 83 SER A C 1
ATOM 641 O O . SER A 1 83 ? -1.494 3.838 -7.506 1.00 98.19 83 SER A O 1
ATOM 643 N N . ALA A 1 84 ? -1.090 1.643 -7.769 1.00 98.12 84 ALA A N 1
ATOM 644 C CA . ALA A 1 84 ? -2.215 1.174 -6.972 1.00 98.12 84 ALA A CA 1
ATOM 645 C C . ALA A 1 84 ? -1.894 -0.160 -6.290 1.00 98.12 84 ALA A C 1
ATOM 647 O O . ALA A 1 84 ? -1.096 -0.956 -6.784 1.00 98.12 84 ALA A O 1
ATOM 648 N N . VAL A 1 85 ? -2.556 -0.409 -5.164 1.00 97.88 85 VAL A N 1
ATOM 649 C CA . VAL A 1 85 ? -2.528 -1.682 -4.442 1.00 97.88 85 VAL A CA 1
ATOM 650 C C . VAL A 1 85 ? -3.898 -1.916 -3.813 1.00 97.88 85 VAL A C 1
ATOM 652 O O . VAL A 1 85 ? -4.559 -0.964 -3.404 1.00 97.88 85 VAL A O 1
ATOM 655 N N . ALA A 1 86 ? -4.333 -3.170 -3.754 1.00 98.19 86 ALA A N 1
ATOM 656 C CA . ALA A 1 86 ? -5.565 -3.577 -3.094 1.00 98.19 86 ALA A CA 1
ATOM 657 C C . ALA A 1 86 ? -5.377 -4.955 -2.453 1.00 98.19 86 ALA A C 1
ATOM 659 O O . ALA A 1 86 ? -4.586 -5.767 -2.936 1.00 98.19 86 ALA A O 1
ATOM 660 N N . PHE A 1 87 ? -6.124 -5.206 -1.383 1.00 96.75 87 PHE A N 1
ATOM 661 C CA . PHE A 1 87 ? -6.356 -6.554 -0.880 1.00 96.75 87 PHE A CA 1
ATOM 662 C C . PHE A 1 87 ? -7.673 -7.080 -1.460 1.00 96.75 87 PHE A C 1
ATOM 664 O O . PHE A 1 87 ? -8.571 -6.290 -1.757 1.00 96.75 87 PHE A O 1
ATOM 671 N N . SER A 1 88 ? -7.756 -8.397 -1.644 1.00 93.75 88 SE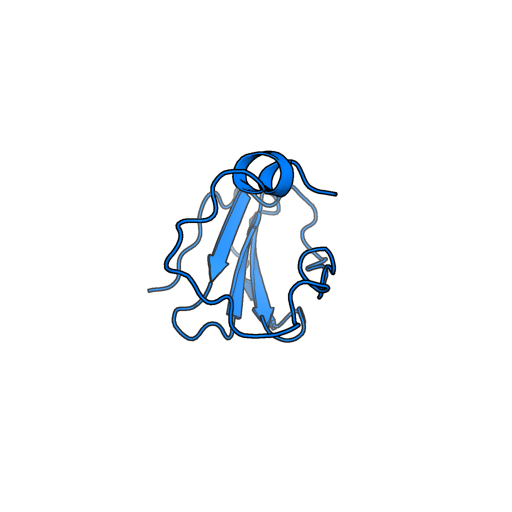R A N 1
ATOM 672 C CA . SER A 1 88 ? -8.973 -9.100 -2.068 1.00 93.75 88 SER A CA 1
ATOM 673 C C . SER A 1 88 ? -9.963 -9.268 -0.929 1.00 93.75 88 SER A C 1
ATOM 675 O O . SER A 1 88 ? -9.474 -9.621 0.170 1.00 93.75 88 SER A O 1
#

Organism: NCBI:txid147558

Secondary structure (DSSP, 8-state):
--HHHHHHTT---TT-----S-TTSTT---------SS-EEEEEE-TTSSEEEEEETTS-EEEEETTT--EEEEE---SS--------